Protein AF-A0A661WQ94-F1 (afdb_monomer_lite)

Foldseek 3Di:
DDDQDADQLLVLVVVLVVVLVVLVVVLVVVPVVDPDPDDDSVVVSVVVSQVSQCVSCVSNPHRGNVVSVVSSVCVVVVHDDDDPPDDDDDDDDDDDDDAPDPPPQEGEHEDQADEPVNLVVVLVCCVVPVNHAYEYEYCCQQCANDPPDPAGNVNVCVVSVHHYDHRDDDPVVD

Structure (mmCIF, N/CA/C/O backbone):
data_AF-A0A661WQ94-F1
#
_entry.id   AF-A0A661WQ94-F1
#
loop_
_atom_site.group_PDB
_atom_site.id
_atom_site.type_symbol
_atom_site.label_atom_id
_atom_site.label_alt_id
_atom_site.label_comp_id
_atom_site.label_asym_id
_atom_site.label_entity_id
_atom_site.label_seq_id
_atom_site.pdbx_PDB_ins_code
_atom_site.Cartn_x
_atom_site.Cartn_y
_atom_site.Cartn_z
_atom_site.occupancy
_atom_site.B_iso_or_equiv
_atom_site.auth_seq_id
_atom_site.auth_comp_id
_atom_site.auth_asym_id
_atom_site.auth_atom_id
_atom_site.pdbx_PDB_model_num
ATOM 1 N N . MET A 1 1 ? -6.147 10.428 -31.575 1.00 43.44 1 MET A N 1
ATOM 2 C CA . MET A 1 1 ? -4.862 10.135 -30.885 1.00 43.44 1 MET A CA 1
ATOM 3 C C . MET A 1 1 ? -4.233 8.869 -31.468 1.00 43.44 1 MET A C 1
ATOM 5 O O . MET A 1 1 ? -4.845 7.814 -31.370 1.00 43.44 1 MET A O 1
ATOM 9 N N . LYS A 1 2 ? -3.047 8.931 -32.092 1.00 47.69 2 LYS A N 1
ATOM 10 C CA . LYS A 1 2 ? -2.368 7.730 -32.624 1.00 47.69 2 LYS A CA 1
ATOM 11 C C . LYS A 1 2 ? -1.830 6.884 -31.455 1.00 47.69 2 LYS A C 1
ATOM 13 O O . LYS A 1 2 ? -0.975 7.368 -30.713 1.00 47.69 2 LYS A O 1
ATOM 18 N N . LYS A 1 3 ? -2.311 5.644 -31.268 1.00 58.06 3 LYS A N 1
ATOM 19 C CA . LYS A 1 3 ? -1.708 4.696 -30.306 1.00 58.06 3 LYS A CA 1
ATOM 20 C C . LYS A 1 3 ? -0.239 4.506 -30.692 1.00 58.06 3 LYS A C 1
ATOM 22 O O . LYS A 1 3 ? 0.069 4.117 -31.816 1.00 58.06 3 LYS A O 1
ATOM 27 N N . LYS A 1 4 ? 0.676 4.831 -29.778 1.00 70.56 4 LYS A N 1
ATOM 28 C CA . LYS A 1 4 ? 2.116 4.682 -30.008 1.00 70.56 4 LYS A CA 1
ATOM 29 C C . LYS A 1 4 ? 2.410 3.191 -30.202 1.00 70.56 4 LYS A C 1
ATOM 31 O O . LYS A 1 4 ? 2.114 2.394 -29.318 1.00 70.56 4 LYS A O 1
ATOM 36 N N . ARG A 1 5 ? 2.949 2.814 -31.363 1.00 83.88 5 ARG A N 1
ATOM 37 C CA . ARG A 1 5 ? 3.302 1.422 -31.669 1.00 83.88 5 ARG A CA 1
ATOM 38 C C . ARG A 1 5 ? 4.403 0.957 -30.712 1.00 83.88 5 ARG A C 1
ATOM 40 O O . ARG A 1 5 ? 5.463 1.582 -30.652 1.00 83.88 5 ARG A O 1
ATOM 47 N N . LEU A 1 6 ? 4.137 -0.115 -29.970 1.00 91.06 6 LEU A N 1
ATOM 48 C CA . LEU A 1 6 ? 5.121 -0.743 -29.090 1.00 91.06 6 LEU A CA 1
ATOM 49 C C . LEU A 1 6 ? 6.225 -1.408 -29.920 1.00 91.06 6 LEU A C 1
ATOM 51 O O . LEU A 1 6 ? 5.998 -1.871 -31.042 1.00 91.06 6 LEU A O 1
ATOM 55 N N . LEU A 1 7 ? 7.437 -1.421 -29.374 1.00 92.94 7 LEU A N 1
ATOM 56 C CA . LEU A 1 7 ? 8.574 -2.113 -29.970 1.00 92.94 7 LEU A CA 1
ATOM 57 C C . LEU A 1 7 ? 8.584 -3.581 -29.531 1.00 92.94 7 LEU A C 1
ATOM 59 O O . LEU A 1 7 ? 8.228 -3.886 -28.397 1.00 92.94 7 LEU A O 1
ATOM 63 N N . LYS A 1 8 ? 9.067 -4.470 -30.409 1.00 94.69 8 LYS A N 1
ATOM 64 C CA . LYS A 1 8 ? 9.350 -5.870 -30.052 1.00 94.69 8 LYS A CA 1
ATOM 65 C C . LYS A 1 8 ? 10.343 -5.937 -28.894 1.00 94.69 8 LYS A C 1
ATOM 67 O O . LYS A 1 8 ? 11.310 -5.162 -28.874 1.00 94.69 8 LYS A O 1
ATOM 72 N N . ALA A 1 9 ? 10.152 -6.879 -27.978 1.00 95.81 9 ALA A N 1
ATOM 73 C CA . ALA A 1 9 ? 10.964 -7.002 -26.772 1.00 95.81 9 ALA A CA 1
ATOM 74 C C . ALA A 1 9 ? 12.448 -7.207 -27.114 1.00 95.81 9 ALA A C 1
ATOM 76 O O . ALA A 1 9 ? 13.314 -6.499 -26.600 1.00 95.81 9 ALA A O 1
ATOM 77 N N . THR A 1 10 ? 12.744 -8.065 -28.088 1.00 96.50 10 THR A N 1
ATOM 78 C CA . THR A 1 10 ? 14.091 -8.272 -28.653 1.00 96.50 10 THR A CA 1
ATOM 79 C C . THR A 1 10 ? 14.766 -6.983 -29.124 1.00 96.50 10 THR A C 1
ATOM 81 O O . THR A 1 10 ? 15.957 -6.775 -28.887 1.00 96.50 10 THR A O 1
ATOM 84 N N . THR A 1 11 ? 14.017 -6.088 -29.772 1.00 97.12 11 THR A N 1
ATOM 85 C CA . THR A 1 11 ? 14.540 -4.793 -30.241 1.00 97.12 11 THR A CA 1
ATOM 86 C C . THR A 1 11 ? 14.828 -3.859 -29.071 1.00 97.12 11 THR A C 1
ATOM 88 O O . THR A 1 11 ? 15.829 -3.142 -29.078 1.00 97.12 11 THR A O 1
ATOM 91 N N . VAL A 1 12 ? 13.960 -3.865 -28.059 1.00 97.06 12 VAL A N 1
ATOM 92 C CA . VAL A 1 12 ? 14.123 -3.049 -26.852 1.00 97.06 12 VAL A CA 1
ATOM 93 C C . VAL A 1 12 ? 15.344 -3.490 -26.053 1.00 97.06 12 VAL A C 1
ATOM 95 O O . VAL A 1 12 ? 16.121 -2.620 -25.669 1.00 97.06 12 VAL A O 1
ATOM 98 N N . VAL A 1 13 ? 15.564 -4.798 -25.868 1.00 97.12 13 VAL A N 1
ATOM 99 C CA . VAL A 1 13 ? 16.753 -5.329 -25.173 1.00 97.12 13 VAL A CA 1
ATOM 100 C C . VAL A 1 13 ? 18.036 -4.825 -25.830 1.00 97.12 13 VAL A C 1
ATOM 102 O O . VAL A 1 13 ? 18.836 -4.180 -25.157 1.00 97.12 13 VAL A O 1
ATOM 105 N N . LYS A 1 14 ? 18.183 -5.005 -27.151 1.00 97.06 14 LYS A N 1
ATOM 106 C CA . LYS A 1 14 ? 19.382 -4.566 -27.889 1.00 97.06 14 LYS A CA 1
ATOM 107 C C . LYS A 1 14 ? 19.652 -3.069 -27.725 1.00 97.06 14 LYS A C 1
ATOM 109 O O . LYS A 1 14 ? 20.780 -2.655 -27.464 1.00 97.06 14 LYS A O 1
ATOM 114 N N . LYS A 1 15 ? 18.613 -2.237 -27.868 1.00 97.19 15 LYS A N 1
ATOM 115 C CA . LYS A 1 15 ? 18.753 -0.779 -27.716 1.00 97.19 15 LYS A CA 1
ATOM 116 C C . LYS A 1 15 ? 19.087 -0.384 -26.277 1.00 97.19 15 LYS A C 1
ATOM 118 O O . LYS A 1 15 ? 19.888 0.525 -26.067 1.00 97.19 15 LYS A O 1
ATOM 123 N N . TRP A 1 16 ? 18.481 -1.052 -25.298 1.00 96.88 16 TRP A N 1
ATOM 124 C CA . TRP A 1 16 ? 18.725 -0.791 -23.885 1.00 96.88 16 TRP A CA 1
ATOM 125 C C . TRP A 1 16 ? 20.158 -1.146 -23.483 1.00 96.88 16 TRP A C 1
ATOM 127 O O . TRP A 1 16 ? 20.806 -0.326 -22.839 1.00 96.88 16 TRP A O 1
ATOM 137 N N . GLU A 1 17 ? 20.675 -2.302 -23.900 1.00 95.75 17 GLU A N 1
ATOM 138 C CA . GLU A 1 17 ? 22.051 -2.737 -23.612 1.00 95.75 17 GLU A CA 1
ATOM 139 C C . GLU A 1 17 ? 23.076 -1.742 -24.165 1.00 95.75 17 GLU A C 1
ATOM 141 O O . GLU A 1 17 ? 23.883 -1.202 -23.407 1.00 95.75 17 GLU A O 1
ATOM 146 N N . ALA A 1 18 ? 22.946 -1.366 -25.442 1.00 96.38 18 ALA A N 1
ATOM 147 C CA . ALA A 1 18 ? 23.806 -0.354 -26.054 1.00 96.38 18 ALA A CA 1
ATOM 148 C C . ALA A 1 18 ? 23.737 1.003 -25.323 1.00 96.38 18 ALA A C 1
ATOM 150 O O . ALA A 1 18 ? 24.752 1.681 -25.130 1.00 96.38 18 ALA A O 1
ATOM 151 N N . ALA A 1 19 ? 22.542 1.414 -24.890 1.00 95.56 19 ALA A N 1
ATOM 152 C CA . ALA A 1 19 ? 22.354 2.664 -24.163 1.00 95.56 19 ALA A CA 1
ATOM 153 C C . ALA A 1 19 ? 22.940 2.615 -22.742 1.00 95.56 19 ALA A C 1
ATOM 155 O O . ALA A 1 19 ? 23.516 3.608 -22.292 1.00 95.56 19 ALA A O 1
ATOM 156 N N . VAL A 1 20 ? 22.829 1.480 -22.044 1.00 94.56 20 VAL A N 1
ATOM 157 C CA . VAL A 1 20 ? 23.444 1.261 -20.727 1.00 94.56 20 VAL A CA 1
ATOM 158 C C . VAL A 1 20 ? 24.963 1.320 -20.834 1.00 94.56 20 VAL A C 1
ATOM 160 O O . VAL A 1 20 ? 25.590 2.010 -20.030 1.00 94.56 20 VAL A O 1
ATOM 163 N N . ASP A 1 21 ? 25.557 0.672 -21.833 1.00 94.19 21 ASP A N 1
ATOM 164 C CA . ASP A 1 21 ? 27.010 0.680 -22.025 1.00 94.19 21 ASP A CA 1
ATOM 165 C C . ASP A 1 21 ? 27.534 2.080 -22.333 1.00 94.19 21 ASP A C 1
ATOM 167 O O . ASP A 1 21 ? 28.509 2.535 -21.725 1.00 94.19 21 ASP A O 1
ATOM 171 N N . LYS A 1 22 ? 26.845 2.816 -23.213 1.00 94.81 22 LYS A N 1
A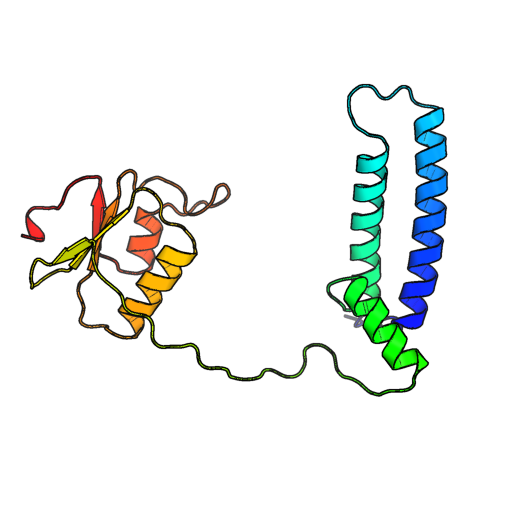TOM 172 C CA . LYS A 1 22 ? 27.164 4.221 -23.499 1.00 94.81 22 LYS A CA 1
ATOM 173 C C . LYS A 1 22 ? 27.067 5.084 -22.240 1.00 94.81 22 LYS A C 1
ATOM 175 O O . LYS A 1 22 ? 27.983 5.856 -21.956 1.00 94.81 22 LYS A O 1
ATOM 180 N N . LEU A 1 23 ? 25.990 4.936 -21.468 1.00 92.31 23 LEU A N 1
ATOM 181 C CA . LEU A 1 23 ? 25.763 5.700 -20.242 1.00 92.31 23 LEU A CA 1
ATOM 182 C C . LEU A 1 23 ? 26.833 5.408 -19.183 1.00 92.31 23 LEU A C 1
ATOM 184 O O . LEU A 1 23 ? 27.361 6.338 -18.576 1.00 92.31 23 LEU A O 1
ATOM 188 N N . LYS A 1 24 ? 27.185 4.134 -18.978 1.00 90.50 24 LYS A N 1
ATOM 189 C CA . LYS A 1 24 ? 28.253 3.731 -18.054 1.00 90.50 24 LYS A CA 1
ATOM 190 C C . LYS A 1 24 ? 29.584 4.365 -18.447 1.00 90.50 24 LYS A C 1
ATOM 192 O O . LYS A 1 24 ? 30.218 4.977 -17.594 1.00 90.50 24 LYS A O 1
ATOM 197 N N . LYS A 1 25 ? 29.978 4.292 -19.725 1.00 91.00 25 LYS A N 1
ATOM 198 C CA . LYS A 1 25 ? 31.215 4.921 -20.228 1.00 91.00 25 LYS A CA 1
ATOM 199 C C . LYS A 1 25 ? 31.232 6.431 -19.957 1.00 91.00 25 LYS A C 1
ATOM 201 O O . LYS A 1 25 ? 32.194 6.936 -19.385 1.00 91.00 25 LYS A O 1
ATOM 206 N N . GLN A 1 26 ? 30.146 7.134 -20.288 1.00 89.75 26 GLN A N 1
ATOM 207 C CA . GLN A 1 26 ? 30.021 8.582 -20.072 1.00 89.75 26 GLN A CA 1
ATOM 208 C C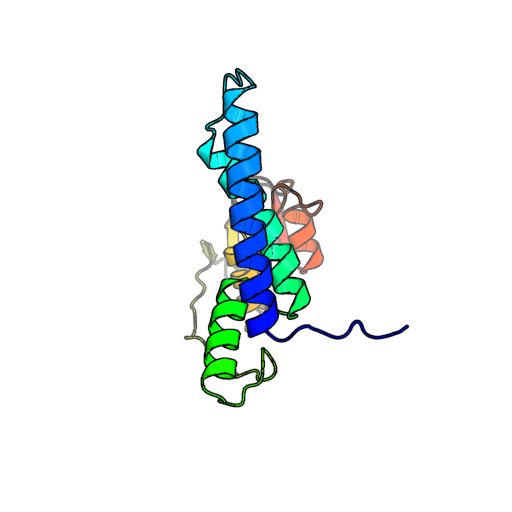 . GLN A 1 26 ? 30.103 8.976 -18.591 1.00 89.75 26 GLN A C 1
ATOM 210 O O . GLN A 1 26 ? 30.783 9.940 -18.241 1.00 89.75 26 GLN A O 1
ATOM 215 N N . LEU A 1 27 ? 29.414 8.243 -17.712 1.00 87.06 27 LEU A N 1
ATOM 216 C CA . LEU A 1 27 ? 29.404 8.541 -16.280 1.00 87.06 27 LEU A CA 1
ATOM 217 C C . LEU A 1 27 ? 30.745 8.229 -15.618 1.00 87.06 27 LEU A C 1
ATOM 219 O O . LEU A 1 27 ? 31.200 9.020 -14.797 1.00 87.06 27 LEU A O 1
ATOM 223 N N . THR A 1 28 ? 31.398 7.130 -15.997 1.00 84.62 28 THR A N 1
ATOM 224 C CA . THR A 1 28 ? 32.745 6.802 -15.517 1.00 84.62 28 THR A CA 1
ATOM 225 C C . THR A 1 28 ? 33.733 7.905 -15.879 1.00 84.62 28 THR A C 1
ATOM 227 O O . THR A 1 28 ? 34.466 8.367 -15.007 1.00 84.62 28 THR A O 1
ATOM 230 N N . GLU A 1 29 ? 33.710 8.381 -17.125 1.00 86.19 29 GLU A N 1
ATOM 231 C CA . GLU A 1 29 ? 34.598 9.453 -17.580 1.00 86.19 29 GLU A CA 1
ATOM 232 C C . GLU A 1 29 ? 34.315 10.778 -16.862 1.00 86.19 29 GLU A C 1
ATOM 234 O O . GLU A 1 29 ? 35.227 11.440 -16.367 1.00 86.19 29 GLU A O 1
ATOM 239 N N . LYS A 1 30 ? 33.036 11.130 -16.687 1.00 83.62 30 LYS A N 1
ATOM 240 C CA . LYS A 1 30 ? 32.637 12.307 -15.905 1.00 83.62 30 LYS A CA 1
ATOM 241 C C . LYS A 1 30 ? 33.140 12.226 -14.461 1.00 83.62 30 LYS A C 1
ATOM 243 O O . LYS A 1 30 ? 33.704 13.190 -13.959 1.00 83.62 30 LYS A O 1
ATOM 248 N N . CYS A 1 31 ? 32.995 11.071 -13.813 1.00 76.88 31 CYS A N 1
ATOM 249 C CA . CYS A 1 31 ? 33.449 10.846 -12.442 1.00 76.88 31 CYS A CA 1
ATOM 250 C C . CYS A 1 31 ? 34.977 10.840 -12.271 1.00 76.88 31 CYS A C 1
ATOM 252 O O . CYS A 1 31 ? 35.435 10.936 -11.132 1.00 76.88 31 CYS A O 1
ATOM 254 N N . LYS A 1 32 ? 35.766 10.674 -13.343 1.00 79.50 32 LYS A N 1
ATOM 255 C CA . LYS A 1 32 ? 37.223 10.892 -13.306 1.00 79.50 32 LYS A CA 1
ATOM 256 C C . LYS A 1 32 ? 37.557 12.384 -13.297 1.00 79.50 32 LYS A C 1
ATOM 258 O O . LYS A 1 32 ? 38.433 12.795 -12.552 1.00 79.50 32 LYS A O 1
ATOM 263 N N . LYS A 1 33 ? 36.826 13.181 -14.083 1.00 76.88 33 LYS A N 1
ATOM 264 C CA . LYS A 1 33 ? 37.050 14.629 -14.246 1.00 76.88 33 LYS A CA 1
ATOM 265 C C . LYS A 1 33 ? 36.544 15.472 -13.074 1.00 76.88 33 LYS A C 1
ATOM 267 O O . LYS A 1 33 ? 37.015 16.580 -12.869 1.00 76.88 33 LYS A O 1
ATOM 272 N N . THR A 1 34 ? 35.575 14.970 -12.313 1.00 67.69 34 THR A N 1
ATOM 273 C CA . THR A 1 34 ? 34.981 15.688 -11.177 1.00 67.69 34 THR A CA 1
ATOM 274 C C . THR A 1 34 ? 35.420 15.079 -9.846 1.00 67.69 34 THR A C 1
ATOM 276 O O . THR A 1 34 ? 35.134 13.903 -9.596 1.00 67.69 34 THR A O 1
ATOM 279 N N . HIS A 1 35 ? 36.021 15.873 -8.956 1.00 63.69 35 HIS A N 1
ATOM 280 C CA . HIS A 1 35 ? 36.306 15.468 -7.575 1.00 63.69 35 HIS A CA 1
ATOM 281 C C . HIS A 1 35 ? 35.028 15.564 -6.720 1.00 63.69 35 HIS A C 1
ATOM 283 O O . HIS A 1 35 ? 34.813 16.510 -5.971 1.00 63.69 35 HIS A O 1
ATOM 289 N N . ILE A 1 36 ? 34.100 14.620 -6.913 1.00 62.38 36 ILE A N 1
ATOM 290 C CA . ILE A 1 36 ? 32.837 14.588 -6.162 1.00 62.38 36 ILE A CA 1
ATOM 291 C C . ILE A 1 36 ? 33.094 13.941 -4.799 1.00 62.38 36 ILE A C 1
ATOM 293 O O . ILE A 1 36 ? 33.254 12.723 -4.711 1.00 62.38 36 ILE A O 1
ATOM 297 N N . VAL A 1 37 ? 33.085 14.754 -3.746 1.00 57.19 37 VAL A N 1
ATOM 298 C CA . VAL A 1 37 ? 33.149 14.305 -2.350 1.00 57.19 37 VAL A CA 1
ATOM 299 C C . VAL A 1 37 ? 31.729 13.954 -1.870 1.00 57.19 37 VAL A C 1
ATOM 301 O O . VAL A 1 37 ? 30.774 14.672 -2.159 1.00 57.19 37 VAL A O 1
ATOM 304 N N . GLY A 1 38 ? 31.555 12.824 -1.171 1.00 61.09 38 GLY A N 1
ATOM 305 C CA . GLY A 1 38 ? 30.330 12.533 -0.402 1.00 61.09 38 GLY A CA 1
ATOM 306 C C . GLY A 1 38 ? 29.243 11.642 -1.033 1.00 61.09 38 GLY A C 1
ATOM 307 O O . GLY A 1 38 ? 28.243 11.368 -0.371 1.00 61.09 38 GLY A O 1
ATOM 308 N N . ARG A 1 39 ? 29.387 11.120 -2.266 1.00 62.31 39 ARG A N 1
ATOM 309 C CA . ARG A 1 39 ? 28.461 10.082 -2.788 1.00 62.31 39 ARG A CA 1
ATOM 310 C C . ARG A 1 39 ? 29.189 9.005 -3.607 1.00 62.31 39 ARG A C 1
ATOM 312 O O . ARG A 1 39 ? 29.897 9.363 -4.548 1.00 62.31 39 ARG A O 1
ATOM 319 N N . PRO A 1 40 ? 28.979 7.697 -3.339 1.00 75.81 40 PRO A N 1
ATOM 320 C CA . PRO A 1 40 ? 29.658 6.634 -4.080 1.00 75.81 40 PRO A CA 1
ATOM 321 C C . PRO A 1 40 ? 29.353 6.684 -5.585 1.00 75.81 40 PRO A C 1
ATOM 323 O O . PRO A 1 40 ? 28.186 6.712 -5.994 1.00 75.81 40 PRO A O 1
ATOM 326 N N . LYS A 1 41 ? 30.398 6.648 -6.424 1.00 74.62 41 LYS A N 1
ATOM 327 C CA . LYS A 1 41 ? 30.293 6.652 -7.901 1.00 74.62 41 LYS A CA 1
ATOM 328 C C . LYS A 1 41 ? 29.364 5.537 -8.414 1.00 74.62 41 LYS A C 1
ATOM 330 O O . LYS A 1 41 ? 28.520 5.774 -9.280 1.00 74.62 41 LYS A O 1
ATOM 335 N N . SER A 1 42 ? 29.448 4.350 -7.808 1.00 77.44 42 SER A N 1
ATOM 336 C CA . SER A 1 42 ? 28.610 3.178 -8.108 1.00 77.44 42 SER A CA 1
ATOM 337 C C . SER A 1 42 ? 27.109 3.456 -7.960 1.00 77.44 42 SER A C 1
ATOM 339 O O . SER A 1 42 ? 26.304 3.070 -8.810 1.00 77.44 42 SER A O 1
ATOM 341 N N . MET A 1 43 ? 26.721 4.199 -6.923 1.00 81.00 43 MET A N 1
ATOM 342 C CA . MET A 1 43 ? 25.329 4.536 -6.635 1.00 81.00 43 MET A CA 1
ATOM 343 C C . MET A 1 43 ? 24.740 5.499 -7.675 1.00 81.00 43 MET A C 1
ATOM 345 O O . MET A 1 43 ? 23.571 5.365 -8.046 1.00 81.00 43 MET A O 1
ATOM 349 N N . MET A 1 44 ? 25.524 6.461 -8.176 1.00 80.25 44 MET A N 1
ATOM 350 C CA . MET A 1 44 ? 25.064 7.374 -9.232 1.00 80.25 44 MET A CA 1
ATOM 351 C C . MET A 1 44 ? 24.827 6.638 -10.553 1.00 80.25 44 MET A C 1
ATOM 353 O O . MET A 1 44 ? 23.771 6.810 -11.169 1.00 80.25 44 MET A O 1
ATOM 357 N N . ILE A 1 45 ? 25.775 5.784 -10.949 1.00 83.00 45 ILE A N 1
ATOM 358 C CA . ILE A 1 45 ? 25.677 4.967 -12.165 1.00 83.00 45 ILE A CA 1
ATOM 359 C C . ILE A 1 45 ? 24.464 4.038 -12.079 1.00 83.00 45 ILE A C 1
ATOM 361 O O . ILE A 1 45 ? 23.656 3.994 -13.009 1.00 83.00 45 ILE A O 1
ATOM 365 N N . SER A 1 46 ? 24.280 3.367 -10.940 1.00 85.75 46 SER A N 1
ATOM 366 C CA . SER A 1 46 ? 23.136 2.483 -10.696 1.00 85.75 46 SER A CA 1
ATOM 367 C C . SER A 1 46 ? 21.794 3.215 -10.834 1.00 85.75 46 SER A C 1
ATOM 369 O O . SER A 1 46 ? 20.917 2.779 -11.586 1.00 85.75 46 SER A O 1
ATOM 371 N N . LYS A 1 47 ? 21.641 4.392 -10.207 1.00 87.00 47 LYS A N 1
ATOM 372 C CA . LYS A 1 47 ? 20.410 5.198 -10.319 1.00 87.00 47 LYS A CA 1
ATOM 373 C C . LYS A 1 47 ? 20.120 5.636 -11.755 1.00 87.00 47 LYS A C 1
ATOM 375 O O . LYS A 1 47 ? 18.964 5.596 -12.180 1.00 87.00 47 LYS A O 1
ATOM 380 N N . ALA A 1 48 ? 21.140 6.055 -12.501 1.00 88.75 48 ALA A N 1
ATOM 381 C CA . ALA A 1 48 ? 20.981 6.466 -13.892 1.00 88.75 48 ALA A CA 1
ATOM 382 C C . ALA A 1 48 ? 20.564 5.283 -14.786 1.00 88.75 48 ALA A C 1
ATOM 384 O O . ALA A 1 48 ? 19.606 5.401 -15.553 1.00 88.75 48 ALA A O 1
ATOM 385 N N . CYS A 1 49 ? 21.199 4.119 -14.615 1.00 90.19 49 CYS A N 1
ATOM 386 C CA . CYS A 1 49 ? 20.835 2.891 -15.327 1.00 90.19 49 CYS A CA 1
ATOM 387 C C . CYS A 1 49 ? 19.406 2.430 -14.989 1.00 90.19 49 CYS A C 1
ATOM 389 O O . CYS A 1 49 ? 18.666 2.024 -15.882 1.00 90.19 49 CYS A O 1
ATOM 391 N N . SER A 1 50 ? 18.982 2.549 -13.725 1.00 91.12 50 SER A N 1
ATOM 392 C CA . SER A 1 50 ? 17.619 2.209 -13.291 1.00 91.12 50 SER A CA 1
ATOM 393 C C . SER A 1 50 ? 16.555 3.097 -13.951 1.00 91.12 50 SER A C 1
ATOM 395 O O . SER A 1 50 ? 15.532 2.599 -14.422 1.00 91.12 50 SER A O 1
ATOM 397 N N . ARG A 1 51 ? 16.804 4.410 -14.060 1.00 92.75 51 ARG A N 1
ATOM 398 C CA . ARG A 1 51 ? 15.911 5.331 -14.789 1.00 92.75 51 ARG A CA 1
ATOM 399 C C . ARG A 1 51 ? 15.803 4.952 -16.264 1.00 92.75 51 ARG A C 1
ATOM 401 O O . ARG A 1 51 ? 14.699 4.898 -16.796 1.00 92.75 51 ARG A O 1
ATOM 408 N N . LEU A 1 52 ? 16.936 4.646 -16.894 1.00 94.88 52 LEU A N 1
ATOM 409 C CA . LEU A 1 52 ? 16.987 4.219 -18.289 1.00 94.88 52 LEU A CA 1
ATOM 410 C C . LEU A 1 52 ? 16.190 2.925 -18.511 1.00 94.88 52 LEU A C 1
ATOM 412 O O . LEU A 1 52 ? 15.385 2.856 -19.435 1.00 94.88 52 LEU A O 1
ATOM 416 N N . ALA A 1 53 ? 16.354 1.934 -17.630 1.00 95.12 53 ALA A N 1
ATOM 417 C CA . ALA A 1 53 ? 15.621 0.671 -17.690 1.00 95.12 53 ALA A CA 1
ATOM 418 C C . ALA A 1 53 ? 14.098 0.878 -17.697 1.00 95.12 53 ALA A C 1
ATOM 420 O O . ALA A 1 53 ? 13.410 0.296 -18.531 1.00 95.12 53 ALA A O 1
ATOM 421 N N . LYS A 1 54 ? 13.568 1.761 -16.839 1.00 94.81 54 LYS A N 1
ATOM 422 C CA . LYS A 1 54 ? 12.128 2.083 -16.824 1.00 94.81 54 LYS A CA 1
ATOM 423 C C . LYS A 1 54 ? 11.646 2.677 -18.150 1.00 94.81 54 LYS A C 1
ATOM 425 O O . LYS A 1 54 ? 10.576 2.313 -18.631 1.00 94.81 54 LYS A O 1
ATOM 430 N N . THR A 1 55 ? 12.433 3.567 -18.756 1.00 95.62 55 THR A N 1
ATOM 431 C CA . THR A 1 55 ? 12.101 4.162 -20.059 1.00 95.62 55 THR A CA 1
ATOM 432 C C . THR A 1 55 ? 12.003 3.100 -21.149 1.00 95.62 55 THR A C 1
ATOM 434 O O . THR A 1 55 ? 11.027 3.095 -21.893 1.00 95.62 55 THR A O 1
ATOM 437 N N . TYR A 1 56 ? 12.973 2.186 -21.223 1.00 97.00 56 TYR A N 1
ATOM 438 C CA . TYR A 1 56 ? 12.989 1.127 -22.235 1.00 97.00 56 TYR A CA 1
ATOM 439 C C . TYR A 1 56 ? 11.891 0.084 -22.016 1.00 97.00 56 TYR A C 1
ATOM 441 O O . TYR A 1 56 ? 11.223 -0.282 -22.981 1.00 97.00 56 TYR A O 1
ATOM 449 N N . ALA A 1 57 ? 11.620 -0.313 -20.770 1.00 96.94 57 ALA A N 1
ATOM 450 C CA . ALA A 1 57 ? 10.512 -1.215 -20.450 1.00 96.94 57 ALA A CA 1
ATOM 451 C C . ALA A 1 57 ? 9.170 -0.689 -20.989 1.00 96.94 57 ALA A C 1
ATOM 453 O O . ALA A 1 57 ? 8.443 -1.397 -21.689 1.00 96.94 57 ALA A O 1
ATOM 454 N N . LYS A 1 58 ? 8.911 0.614 -20.806 1.00 95.81 58 LYS A N 1
ATOM 455 C CA . LYS A 1 58 ? 7.716 1.287 -21.333 1.00 95.81 58 LYS A CA 1
ATOM 456 C C . LYS A 1 58 ? 7.628 1.269 -22.865 1.00 95.81 58 LYS A C 1
ATOM 458 O O . LYS A 1 58 ? 6.523 1.288 -23.399 1.00 95.81 58 LYS A O 1
ATOM 463 N N . MET A 1 59 ? 8.750 1.219 -23.589 1.00 95.88 59 MET A N 1
ATOM 464 C CA . MET A 1 59 ? 8.744 1.122 -25.060 1.00 95.88 59 MET A CA 1
ATOM 465 C C . MET A 1 59 ? 8.231 -0.236 -25.560 1.00 95.88 59 MET A C 1
ATOM 467 O O . MET A 1 59 ? 7.704 -0.299 -26.671 1.00 95.88 59 MET A O 1
ATOM 471 N N . ALA A 1 60 ? 8.371 -1.290 -24.751 1.00 95.75 60 ALA A N 1
ATOM 472 C CA . ALA A 1 60 ? 7.785 -2.612 -24.984 1.00 95.75 60 ALA A CA 1
ATOM 473 C C . ALA A 1 60 ? 6.392 -2.775 -24.342 1.00 95.75 60 ALA A C 1
ATOM 475 O O . ALA A 1 60 ? 5.753 -3.801 -24.533 1.00 95.75 60 ALA A O 1
ATOM 476 N N . GLY A 1 61 ? 5.915 -1.781 -23.581 1.00 95.50 61 GLY A N 1
ATOM 477 C CA . GLY A 1 61 ? 4.643 -1.858 -22.855 1.00 95.50 61 GLY A CA 1
ATOM 478 C C . GLY A 1 61 ? 4.687 -2.715 -21.584 1.00 95.50 61 GLY A C 1
ATOM 479 O O . GLY A 1 61 ? 3.634 -3.094 -21.089 1.00 95.50 61 GLY A O 1
ATOM 480 N N . MET A 1 62 ? 5.878 -3.005 -21.053 1.00 96.44 62 MET A N 1
ATOM 481 C CA . MET A 1 62 ? 6.087 -3.860 -19.875 1.00 96.44 62 MET A CA 1
ATOM 482 C C . MET A 1 62 ? 6.534 -3.030 -18.663 1.00 96.44 62 MET A C 1
ATOM 484 O O . MET A 1 62 ? 7.024 -1.902 -18.812 1.00 96.44 62 MET A O 1
ATOM 488 N N . LYS A 1 63 ? 6.361 -3.560 -17.450 1.00 96.00 63 LYS A N 1
ATOM 489 C CA . LYS A 1 63 ? 6.627 -2.847 -16.187 1.00 96.00 63 LYS A CA 1
ATOM 490 C C . LYS A 1 63 ? 8.115 -2.803 -15.847 1.00 96.00 63 LYS A C 1
ATOM 492 O O . LYS A 1 63 ? 8.562 -1.863 -15.181 1.00 96.00 63 LYS A O 1
ATOM 497 N N . SER A 1 64 ? 8.905 -3.764 -16.326 1.00 96.56 64 SER A N 1
ATOM 498 C CA . SER A 1 64 ? 10.341 -3.836 -16.036 1.00 96.56 64 SER A CA 1
ATOM 499 C C . SER A 1 64 ? 11.183 -4.403 -17.184 1.00 96.56 64 SER A C 1
ATOM 501 O O . SER A 1 64 ? 10.697 -5.115 -18.055 1.00 96.56 64 SER A O 1
ATOM 503 N N . MET A 1 65 ? 12.496 -4.127 -17.177 1.00 97.31 65 MET A N 1
ATOM 504 C CA . MET A 1 65 ? 13.418 -4.757 -18.137 1.00 97.31 65 MET A CA 1
ATOM 505 C C . MET A 1 65 ? 13.594 -6.262 -17.901 1.00 97.31 65 MET A C 1
ATOM 507 O O . MET A 1 65 ? 14.001 -6.961 -18.824 1.00 97.31 65 MET A O 1
ATOM 511 N N . GLY A 1 66 ? 13.298 -6.765 -16.696 1.00 97.25 66 GLY A N 1
ATOM 512 C CA . GLY A 1 66 ? 13.275 -8.204 -16.427 1.00 97.25 66 GLY A CA 1
ATOM 513 C C . GLY A 1 66 ? 12.193 -8.898 -17.255 1.00 97.25 66 GLY A C 1
ATOM 514 O O . GLY A 1 66 ? 12.484 -9.857 -17.966 1.00 97.25 66 GLY A O 1
ATOM 515 N N . GLU A 1 67 ? 10.983 -8.337 -17.261 1.00 97.69 67 GLU A N 1
ATOM 516 C CA . GLU A 1 67 ? 9.880 -8.807 -18.110 1.00 97.69 67 GLU A CA 1
ATOM 517 C C . GLU A 1 67 ? 10.216 -8.687 -19.600 1.00 97.69 67 GLU A C 1
ATOM 519 O O . GLU A 1 67 ? 10.022 -9.644 -20.341 1.00 97.69 67 GLU A O 1
ATOM 524 N N . VAL A 1 68 ? 10.807 -7.564 -20.038 1.00 98.06 68 VAL A N 1
ATOM 525 C CA . VAL A 1 68 ? 11.234 -7.396 -21.441 1.00 98.06 68 VAL A CA 1
ATOM 526 C C . VAL A 1 68 ? 12.249 -8.457 -21.856 1.00 98.06 68 VAL A C 1
ATOM 528 O O . VAL A 1 68 ? 12.173 -8.974 -22.966 1.00 98.06 68 VAL A O 1
ATOM 531 N N . LYS A 1 69 ? 13.206 -8.806 -20.993 1.00 98.19 69 LYS A N 1
ATOM 532 C CA . LYS A 1 69 ? 14.173 -9.872 -21.289 1.00 98.19 69 LYS A CA 1
ATOM 533 C C . LYS A 1 69 ? 13.504 -11.239 -21.407 1.00 98.19 69 LYS A C 1
ATOM 535 O O . LYS A 1 69 ? 13.850 -11.978 -22.325 1.00 98.19 69 LYS A O 1
ATOM 540 N N . CYS A 1 70 ? 12.552 -11.545 -20.525 1.00 98.12 70 CYS A N 1
ATOM 541 C CA . CYS A 1 70 ? 11.757 -12.773 -20.586 1.00 98.12 70 CYS A CA 1
ATOM 542 C C . CYS A 1 70 ? 10.944 -12.840 -21.890 1.00 98.12 70 CYS A C 1
ATOM 544 O O . CYS A 1 70 ? 11.064 -13.791 -22.655 1.00 98.12 70 CYS A O 1
ATOM 546 N N . ALA A 1 71 ? 10.218 -11.771 -22.221 1.00 97.81 71 ALA A N 1
ATOM 547 C CA . ALA A 1 71 ? 9.473 -11.671 -23.471 1.00 97.81 71 ALA A CA 1
ATOM 548 C C . ALA A 1 71 ? 10.381 -11.773 -24.706 1.00 97.81 71 ALA A C 1
ATOM 550 O O . ALA A 1 71 ? 10.035 -12.431 -25.681 1.00 97.81 71 ALA A O 1
ATOM 551 N N . ALA A 1 72 ? 11.572 -11.168 -24.665 1.00 98.06 72 ALA A N 1
ATOM 552 C CA . ALA A 1 72 ? 12.553 -11.291 -25.736 1.00 98.06 72 ALA A CA 1
ATOM 553 C C . ALA A 1 72 ? 13.050 -12.735 -25.908 1.00 98.06 72 ALA A C 1
ATOM 555 O O . ALA A 1 72 ? 13.390 -13.118 -27.025 1.00 98.06 72 ALA A O 1
ATOM 556 N N . ASP A 1 73 ? 13.110 -13.528 -24.835 1.00 98.31 73 ASP A N 1
ATOM 557 C CA . ASP A 1 73 ? 13.425 -14.956 -24.916 1.00 98.31 73 ASP A CA 1
ATOM 558 C C . ASP A 1 73 ? 12.329 -15.751 -25.621 1.00 98.31 73 ASP A C 1
ATOM 560 O O . ASP A 1 73 ? 12.616 -16.465 -26.584 1.00 98.31 73 ASP A O 1
ATOM 564 N N . LEU A 1 74 ? 11.073 -15.541 -25.222 1.00 98.19 74 LEU A N 1
ATOM 565 C CA . LEU A 1 74 ? 9.910 -16.148 -25.873 1.00 98.19 74 LEU A CA 1
ATOM 566 C C . LEU A 1 74 ? 9.840 -15.766 -27.360 1.00 98.19 74 LEU A C 1
ATOM 568 O O . LEU A 1 74 ? 9.693 -16.642 -28.211 1.00 98.19 74 LEU A O 1
ATOM 572 N N . GLU A 1 75 ? 10.054 -14.486 -27.692 1.00 97.12 75 GLU A N 1
ATOM 573 C CA . GLU A 1 75 ? 10.137 -14.001 -29.078 1.00 97.12 75 GLU A CA 1
ATOM 574 C C . GLU A 1 75 ? 11.251 -14.703 -29.874 1.00 97.12 75 GLU A C 1
ATOM 576 O O . GLU A 1 75 ? 11.013 -15.129 -31.005 1.00 97.12 75 GLU A O 1
ATOM 581 N N . ARG A 1 76 ? 12.466 -14.839 -29.314 1.00 97.31 76 ARG A N 1
ATOM 582 C CA . ARG A 1 76 ? 13.592 -15.531 -29.981 1.00 97.31 76 ARG A CA 1
ATOM 583 C C . ARG A 1 76 ? 13.280 -16.997 -30.250 1.00 97.31 76 ARG A C 1
ATOM 585 O O . ARG A 1 76 ? 13.632 -17.510 -31.308 1.00 97.31 76 ARG A O 1
ATOM 592 N N . ARG A 1 77 ? 12.608 -17.650 -29.303 1.00 97.75 77 ARG A N 1
ATOM 593 C CA . ARG A 1 77 ? 12.179 -19.051 -29.391 1.00 97.75 77 ARG A CA 1
ATOM 594 C C . ARG A 1 77 ? 10.905 -19.233 -30.217 1.00 97.75 77 ARG A C 1
ATOM 596 O O . ARG A 1 77 ? 10.458 -20.362 -30.377 1.00 97.75 77 ARG A O 1
ATOM 603 N N . LYS A 1 78 ? 10.341 -18.142 -30.755 1.00 97.50 78 LYS A N 1
ATOM 604 C CA . LYS A 1 78 ? 9.096 -18.118 -31.537 1.00 97.50 78 LYS A CA 1
ATOM 605 C C . LYS A 1 78 ? 7.899 -18.703 -30.774 1.00 97.50 78 LYS A C 1
ATOM 607 O O . LYS A 1 78 ? 6.991 -19.259 -31.383 1.00 97.50 78 LYS A O 1
ATOM 612 N N . ILE A 1 79 ? 7.893 -18.565 -29.448 1.00 97.56 79 ILE A N 1
ATOM 613 C CA . ILE A 1 79 ? 6.795 -19.010 -28.589 1.00 97.56 79 ILE A CA 1
ATOM 614 C C . ILE A 1 79 ? 5.778 -17.863 -28.491 1.00 97.56 79 ILE A C 1
ATOM 616 O O . ILE A 1 79 ? 6.150 -16.772 -28.048 1.00 97.56 79 ILE A O 1
ATOM 620 N N . PRO A 1 80 ? 4.515 -18.060 -28.908 1.00 96.06 80 PRO A N 1
ATOM 621 C CA . PRO A 1 80 ? 3.476 -17.050 -28.745 1.00 96.06 80 PRO A CA 1
ATOM 622 C C . PRO A 1 80 ? 3.127 -16.871 -27.262 1.00 96.06 80 PRO A C 1
ATOM 624 O O . PRO A 1 80 ? 3.098 -17.833 -26.499 1.00 96.06 80 PRO A O 1
ATOM 627 N N . PHE A 1 81 ? 2.845 -15.637 -26.851 1.00 95.69 81 PHE A N 1
ATOM 628 C CA . PHE A 1 81 ? 2.446 -15.311 -25.484 1.00 95.69 81 PHE A CA 1
ATOM 629 C C . PHE A 1 81 ? 1.547 -14.075 -25.468 1.00 95.69 81 PHE A C 1
ATOM 631 O O . PHE A 1 81 ? 1.559 -13.260 -26.395 1.00 95.69 81 PHE A O 1
ATOM 638 N N . THR A 1 82 ? 0.813 -13.907 -24.376 1.00 95.31 82 THR A N 1
ATOM 639 C CA . THR A 1 82 ? 0.155 -12.653 -24.011 1.00 95.31 82 THR A CA 1
ATOM 640 C C . THR A 1 82 ? 0.773 -12.123 -22.717 1.00 95.31 82 THR A C 1
ATOM 642 O O . THR A 1 82 ? 1.407 -12.861 -21.964 1.00 95.31 82 THR A O 1
ATOM 645 N N . TYR A 1 83 ? 0.648 -10.823 -22.465 1.00 95.25 83 TYR A N 1
ATOM 646 C CA . TYR A 1 83 ? 1.229 -10.172 -21.292 1.00 95.25 83 TYR A CA 1
ATOM 647 C C . TYR A 1 83 ? 0.106 -9.538 -20.468 1.00 95.25 83 TYR A C 1
ATOM 649 O O . TYR A 1 83 ? -0.608 -8.679 -20.977 1.00 95.25 83 TYR A O 1
ATOM 657 N N . GLU A 1 84 ? -0.052 -9.986 -19.219 1.00 92.75 84 GLU A N 1
ATOM 658 C CA . GLU A 1 84 ? -1.035 -9.471 -18.247 1.00 92.75 84 GLU A CA 1
ATOM 659 C C . GLU A 1 84 ? -2.498 -9.461 -18.735 1.00 92.75 84 GLU A C 1
ATOM 661 O O . GLU A 1 84 ? -3.279 -8.592 -18.357 1.00 92.75 84 GLU A O 1
ATOM 666 N N . THR A 1 85 ? -2.890 -10.426 -19.574 1.00 94.88 85 THR A N 1
ATOM 667 C CA . THR A 1 85 ? -4.272 -10.533 -20.082 1.00 94.88 85 THR A CA 1
ATOM 668 C C . THR A 1 85 ? -5.165 -11.431 -19.237 1.00 94.88 85 THR A C 1
ATOM 670 O O . THR A 1 85 ? -6.377 -11.251 -19.225 1.00 94.88 85 THR A O 1
ATOM 673 N N . THR A 1 86 ? -4.583 -12.426 -18.569 1.00 94.44 86 THR A N 1
ATOM 674 C CA . THR A 1 86 ? -5.334 -13.460 -17.853 1.00 94.44 86 THR A CA 1
ATOM 675 C C . THR A 1 86 ? -5.312 -13.170 -16.363 1.00 94.44 86 THR A C 1
ATOM 677 O O . THR A 1 86 ? -4.246 -12.972 -15.783 1.00 94.44 86 THR A O 1
ATOM 680 N N . THR A 1 87 ? -6.491 -13.159 -15.747 1.00 94.00 87 THR A N 1
ATOM 681 C CA . THR A 1 87 ? -6.655 -13.091 -14.292 1.00 94.00 87 THR A CA 1
ATOM 682 C C . THR A 1 87 ? -7.158 -14.440 -13.808 1.00 94.00 87 THR A C 1
ATOM 684 O O . THR A 1 87 ? -8.037 -15.027 -14.433 1.00 94.00 87 THR A O 1
ATOM 687 N N . VAL A 1 88 ? -6.573 -14.935 -12.723 1.00 94.62 88 VAL A N 1
ATOM 688 C CA . VAL A 1 88 ? -6.946 -16.207 -12.104 1.00 94.62 88 VAL A CA 1
ATOM 689 C C . VAL A 1 88 ? -7.471 -15.901 -10.712 1.00 94.62 88 VAL A C 1
ATOM 691 O O . VAL A 1 88 ? -6.811 -15.203 -9.939 1.00 94.62 88 VAL A O 1
ATOM 694 N N . GLU A 1 89 ? -8.666 -16.395 -10.412 1.00 94.56 89 GLU A N 1
ATOM 695 C CA . GLU A 1 89 ? -9.232 -16.322 -9.072 1.00 94.56 89 GLU A CA 1
ATOM 696 C C . GLU A 1 89 ? -8.474 -17.271 -8.137 1.00 94.56 89 GLU A C 1
ATOM 698 O O . GLU A 1 89 ? -8.134 -18.393 -8.509 1.00 94.56 89 GLU A O 1
ATOM 703 N N . TYR A 1 90 ? -8.186 -16.817 -6.919 1.00 92.38 90 TYR A N 1
ATOM 704 C CA . TYR A 1 90 ? -7.566 -17.643 -5.891 1.00 92.38 90 TYR A CA 1
ATOM 705 C C . TYR A 1 90 ? -8.203 -17.348 -4.535 1.00 92.38 90 TYR A C 1
ATOM 707 O O . TYR A 1 90 ? -8.550 -16.206 -4.232 1.00 92.38 90 TYR A O 1
ATOM 715 N N . GLN A 1 91 ? -8.322 -18.381 -3.704 1.00 90.56 91 GLN A N 1
ATOM 716 C CA . GLN A 1 91 ? -8.816 -18.260 -2.337 1.00 90.56 91 GLN A CA 1
ATOM 717 C C . GLN A 1 91 ? -7.652 -18.308 -1.347 1.00 90.56 91 GLN A C 1
ATOM 719 O O . GLN A 1 91 ? -6.672 -19.031 -1.534 1.00 90.56 91 GLN A O 1
ATOM 724 N N . HIS A 1 92 ? -7.751 -17.515 -0.283 1.00 86.00 92 HIS A N 1
ATOM 725 C CA . HIS A 1 92 ? -6.805 -17.541 0.827 1.00 86.00 92 HIS A CA 1
ATOM 726 C C . HIS A 1 92 ? -7.388 -18.345 1.993 1.00 86.00 92 HIS A C 1
ATOM 728 O O . HIS A 1 92 ? -8.605 -18.462 2.115 1.00 86.00 92 HIS A O 1
ATOM 734 N N . LYS A 1 93 ? -6.531 -18.885 2.868 1.00 90.12 93 LYS A N 1
ATOM 735 C CA . LYS A 1 93 ? -6.999 -19.571 4.080 1.00 90.12 93 LYS A CA 1
ATOM 736 C C . LYS A 1 93 ? -7.809 -18.610 4.950 1.00 90.12 93 LYS A C 1
ATOM 738 O O . LYS A 1 93 ? -7.437 -17.437 5.064 1.00 90.12 93 LYS A O 1
ATOM 743 N N . VAL A 1 94 ? -8.852 -19.137 5.594 1.00 90.62 94 VAL A N 1
ATOM 744 C CA . VAL A 1 94 ? -9.618 -18.415 6.616 1.00 90.62 94 VAL A CA 1
ATOM 745 C C . VAL A 1 94 ? -8.647 -17.871 7.662 1.00 90.62 94 VAL A C 1
ATOM 747 O O . VAL A 1 94 ? -7.765 -18.586 8.135 1.00 90.62 94 VAL A O 1
ATOM 750 N N . GLN A 1 95 ? -8.781 -16.583 7.960 1.00 93.12 95 GLN A N 1
ATOM 751 C CA . GLN A 1 95 ? -8.011 -15.899 8.991 1.00 93.12 95 GLN A CA 1
ATOM 752 C C . GLN A 1 95 ? -8.917 -15.669 10.195 1.00 93.12 95 GLN A C 1
ATOM 754 O O . GLN A 1 95 ? -10.099 -15.370 10.028 1.00 93.12 95 GLN A O 1
ATOM 759 N N . HIS A 1 96 ? -8.354 -15.771 11.394 1.00 94.00 96 HIS A N 1
ATOM 760 C CA . HIS A 1 96 ? -9.073 -15.481 12.628 1.00 94.00 96 HIS A CA 1
ATOM 761 C C . HIS A 1 96 ? -8.714 -14.085 13.131 1.00 94.00 96 HIS A C 1
ATOM 763 O O . HIS A 1 96 ? -7.561 -13.655 13.057 1.00 94.00 96 HIS A O 1
ATOM 769 N N . TYR A 1 97 ? -9.724 -13.373 13.621 1.00 94.62 97 TYR A N 1
ATOM 770 C CA . TYR A 1 97 ? -9.577 -12.073 14.251 1.00 94.62 97 TYR A CA 1
ATOM 771 C C . TYR A 1 97 ? -9.858 -12.215 15.742 1.00 94.62 97 TYR A C 1
ATOM 773 O O . TYR A 1 97 ? -10.904 -12.730 16.125 1.00 94.62 97 TYR A O 1
ATOM 781 N N . THR A 1 98 ? -8.917 -11.751 16.557 1.00 96.31 98 THR A N 1
ATOM 782 C CA . THR A 1 98 ? -9.067 -11.655 18.006 1.00 96.31 98 THR A CA 1
ATOM 783 C C . THR A 1 98 ? -8.992 -10.174 18.359 1.00 96.31 98 THR A C 1
ATOM 785 O O . THR A 1 98 ? -7.952 -9.567 18.082 1.00 96.31 98 THR A O 1
ATOM 788 N N . PRO A 1 99 ? -10.079 -9.579 18.873 1.00 96.62 99 PRO A N 1
ATOM 789 C CA . PRO A 1 99 ? -10.052 -8.208 19.362 1.00 96.62 99 PRO A CA 1
ATOM 790 C C . PRO A 1 99 ? -9.200 -8.120 20.630 1.00 96.62 99 PRO A C 1
ATOM 792 O O . PRO A 1 99 ? -9.008 -9.119 21.324 1.00 96.62 99 PRO A O 1
ATOM 795 N N . ASP A 1 100 ? -8.693 -6.926 20.931 1.00 97.44 100 ASP A N 1
ATOM 796 C CA . ASP A 1 100 ? -7.881 -6.714 22.132 1.00 97.44 100 ASP A CA 1
ATOM 797 C C . ASP A 1 100 ? -8.747 -6.821 23.407 1.00 97.44 100 ASP A C 1
ATOM 799 O O . ASP A 1 100 ? -8.288 -7.355 24.416 1.00 97.44 100 ASP A O 1
ATOM 803 N N . PHE A 1 101 ? -10.012 -6.377 23.346 1.00 97.62 101 PHE A N 1
ATOM 804 C CA . PHE A 1 101 ? -10.996 -6.525 24.426 1.00 97.62 101 PHE A CA 1
ATOM 805 C C . PHE A 1 101 ? -12.391 -6.876 23.894 1.00 97.62 101 PHE A C 1
ATOM 807 O O . PHE A 1 101 ? -12.792 -6.434 22.815 1.00 97.62 101 PHE A O 1
ATOM 814 N N . ASP A 1 102 ? -13.138 -7.642 24.687 1.00 96.31 102 ASP A N 1
ATOM 815 C CA . ASP A 1 102 ? -14.505 -8.083 24.402 1.00 96.31 102 ASP A CA 1
ATOM 816 C C . ASP A 1 102 ? -15.439 -7.614 25.525 1.00 96.31 102 ASP A C 1
ATOM 818 O O . ASP A 1 102 ? -15.328 -8.075 26.663 1.00 96.31 102 ASP A O 1
ATOM 822 N N . LEU A 1 103 ? -16.326 -6.667 25.207 1.00 94.38 103 LEU A N 1
ATOM 823 C CA . LEU A 1 103 ? -17.330 -6.124 26.126 1.00 94.38 103 LEU A CA 1
ATOM 824 C C . LEU A 1 103 ? -18.736 -6.676 25.812 1.00 94.38 103 LEU A C 1
ATOM 826 O O . LEU A 1 103 ? -19.732 -6.090 26.222 1.00 94.38 103 LEU A O 1
ATOM 830 N N . LYS A 1 104 ? -18.837 -7.805 25.094 1.00 85.38 104 LYS A N 1
ATOM 831 C CA . LYS A 1 104 ? -20.065 -8.442 24.569 1.00 85.38 104 LYS A CA 1
ATOM 832 C C . LYS A 1 104 ? -20.797 -7.636 23.496 1.00 85.38 104 LYS A C 1
ATOM 834 O O . LYS A 1 104 ? -21.050 -8.168 22.419 1.00 85.38 104 LYS A O 1
ATOM 839 N N . ASP A 1 105 ? -21.126 -6.376 23.767 1.00 91.69 105 ASP A N 1
ATOM 840 C CA . ASP A 1 105 ? -21.856 -5.510 22.832 1.00 91.69 105 ASP A CA 1
ATOM 841 C C . ASP A 1 105 ? -20.932 -4.816 21.828 1.00 91.69 105 ASP A C 1
ATOM 843 O O . ASP A 1 105 ? -21.349 -4.478 20.716 1.00 91.69 105 ASP A O 1
ATOM 847 N N . ILE A 1 106 ? -19.670 -4.613 22.207 1.00 96.12 106 ILE A N 1
ATOM 848 C CA . ILE A 1 106 ? -18.644 -4.005 21.367 1.00 96.12 106 ILE A CA 1
ATOM 849 C C . ILE A 1 106 ? -17.296 -4.694 21.569 1.00 96.12 106 ILE A C 1
ATOM 851 O O . ILE A 1 106 ? -16.877 -5.016 22.682 1.00 96.12 106 ILE A O 1
ATOM 855 N N . TYR A 1 107 ? -16.593 -4.888 20.461 1.00 97.75 107 TYR A N 1
ATOM 856 C CA . TYR A 1 107 ? -15.219 -5.360 20.446 1.00 97.75 107 TYR A CA 1
ATOM 857 C C . TYR A 1 107 ? -14.277 -4.177 20.306 1.00 97.75 107 TYR A C 1
ATOM 859 O O . TYR A 1 107 ? -14.448 -3.343 19.411 1.00 97.75 107 TYR A O 1
ATOM 867 N N . ILE A 1 108 ? -13.268 -4.106 21.165 1.00 98.00 108 ILE A N 1
ATOM 868 C CA . ILE A 1 108 ? -12.330 -2.988 21.180 1.00 98.00 108 ILE A CA 1
ATOM 869 C C . ILE A 1 108 ? -10.978 -3.439 20.637 1.00 98.00 108 ILE A C 1
ATOM 871 O O . ILE A 1 108 ? -10.407 -4.433 21.081 1.00 98.00 108 ILE A O 1
ATOM 875 N N . GLU A 1 109 ? -10.445 -2.666 19.693 1.00 98.06 109 GLU A N 1
ATOM 876 C CA . GLU A 1 109 ? -9.074 -2.794 19.199 1.00 98.06 109 GLU A CA 1
ATOM 877 C C . GLU A 1 109 ? -8.272 -1.554 19.609 1.00 98.06 109 GLU A C 1
ATOM 879 O O . GLU A 1 109 ? -8.564 -0.435 19.178 1.00 98.06 109 GLU A O 1
ATOM 884 N N . TYR A 1 110 ? -7.208 -1.737 20.382 1.00 98.12 110 T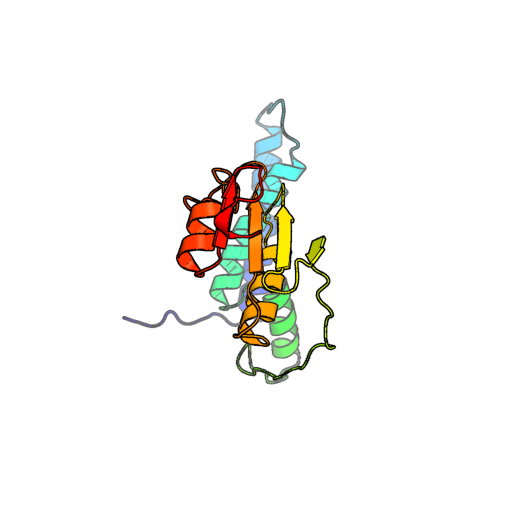YR A N 1
ATOM 885 C CA . TYR A 1 110 ? -6.259 -0.672 20.677 1.00 98.12 110 TYR A CA 1
ATOM 886 C C . TYR A 1 110 ? -5.165 -0.620 19.606 1.00 98.12 110 TYR A C 1
ATOM 888 O O . TYR A 1 110 ? -4.543 -1.633 19.259 1.00 98.12 110 TYR A O 1
ATOM 896 N N . LYS A 1 111 ? -4.872 0.572 19.070 1.00 97.12 111 LYS A N 1
ATOM 897 C CA . LYS A 1 111 ? -3.804 0.747 18.072 1.00 97.12 111 LYS A CA 1
ATOM 898 C C . LYS A 1 111 ? -2.999 2.033 18.247 1.00 97.12 111 LYS A C 1
ATOM 900 O O . LYS A 1 111 ? -3.476 3.139 18.006 1.00 97.12 111 LYS A O 1
ATOM 905 N N . GLY A 1 112 ? -1.697 1.868 18.493 1.00 97.00 112 GLY A N 1
ATOM 906 C CA . GLY A 1 112 ? -0.710 2.946 18.334 1.00 97.00 112 GLY A CA 1
ATOM 907 C C . GLY A 1 112 ? -0.347 3.220 16.867 1.00 97.00 112 GLY A C 1
ATOM 908 O O . GLY A 1 112 ? -0.154 4.365 16.446 1.00 97.00 112 GLY A O 1
ATOM 909 N N . LYS A 1 113 ? -0.311 2.169 16.035 1.00 96.25 113 LYS A N 1
ATOM 910 C CA . LYS A 1 113 ? -0.011 2.259 14.600 1.00 96.25 113 LYS A CA 1
ATOM 911 C C . LYS A 1 113 ? -1.091 1.571 13.775 1.00 96.25 113 LYS A C 1
ATOM 913 O O . LYS A 1 113 ? -1.356 0.390 13.953 1.00 96.25 113 LYS A O 1
ATOM 918 N N . LEU A 1 114 ? -1.652 2.312 12.824 1.00 96.88 114 LEU A N 1
ATOM 919 C CA . LEU A 1 114 ? -2.647 1.822 11.879 1.00 96.88 114 LEU A CA 1
ATOM 920 C C . LEU A 1 114 ? -1.992 1.615 10.507 1.00 96.88 114 LEU A C 1
ATOM 922 O O . LEU A 1 114 ? -2.052 2.469 9.617 1.00 96.88 114 LEU A O 1
ATOM 926 N N . ASP A 1 115 ? -1.294 0.492 10.352 1.00 96.06 115 ASP A N 1
ATOM 927 C CA . ASP A 1 115 ? -0.604 0.159 9.107 1.00 96.06 115 ASP A CA 1
ATOM 928 C C . ASP A 1 115 ? -1.548 -0.386 8.017 1.00 96.06 115 ASP A C 1
ATOM 930 O O . ASP A 1 115 ? -2.775 -0.350 8.125 1.00 96.06 115 ASP A O 1
ATOM 934 N N . TYR A 1 116 ? -0.987 -0.774 6.870 1.00 96.50 116 TYR A N 1
ATOM 935 C CA . TYR A 1 116 ? -1.779 -1.278 5.746 1.00 96.50 116 TYR A CA 1
ATOM 936 C C . TYR A 1 116 ? -2.454 -2.618 6.065 1.00 96.50 116 TYR A C 1
ATOM 938 O O . TYR A 1 116 ? -3.646 -2.759 5.797 1.00 96.50 116 TYR A O 1
ATOM 946 N N . GLU A 1 117 ? -1.729 -3.552 6.682 1.00 95.44 117 GLU A N 1
ATOM 947 C CA . GLU A 1 117 ? -2.261 -4.878 7.007 1.00 95.44 117 GLU A CA 1
ATOM 948 C C . GLU A 1 117 ? -3.362 -4.800 8.069 1.00 95.44 117 GLU A C 1
ATOM 950 O O . GLU A 1 117 ? -4.410 -5.419 7.902 1.00 95.44 117 GLU A O 1
ATOM 955 N N . THR A 1 118 ? -3.208 -3.955 9.093 1.00 96.12 118 THR A N 1
ATOM 956 C CA . THR A 1 118 ? -4.249 -3.731 10.111 1.00 96.12 118 THR A CA 1
ATOM 957 C C . THR A 1 118 ? -5.532 -3.192 9.485 1.00 96.12 118 THR A C 1
ATOM 959 O O . THR A 1 118 ? -6.618 -3.703 9.750 1.00 96.12 118 THR A O 1
ATOM 962 N N . ARG A 1 119 ? -5.428 -2.194 8.597 1.00 97.31 119 ARG A N 1
ATOM 963 C CA . ARG A 1 119 ? -6.597 -1.639 7.893 1.00 97.31 119 ARG A CA 1
ATOM 964 C C . ARG A 1 119 ? -7.271 -2.677 7.006 1.00 97.31 119 ARG A C 1
ATOM 966 O O . ARG A 1 119 ? -8.495 -2.744 6.976 1.00 97.31 119 ARG A O 1
ATOM 973 N N . LYS A 1 120 ? -6.481 -3.482 6.290 1.00 96.31 120 LYS A N 1
ATOM 974 C CA . LYS A 1 120 ? -6.986 -4.571 5.447 1.00 96.31 120 LYS A CA 1
ATOM 975 C C . LYS A 1 120 ? -7.711 -5.628 6.285 1.00 96.31 120 LYS A C 1
ATOM 977 O O . LYS A 1 120 ? -8.809 -6.021 5.908 1.00 96.31 120 LYS A O 1
ATOM 982 N N . LYS A 1 121 ? -7.139 -6.021 7.428 1.00 95.88 121 LYS A N 1
ATOM 983 C CA . LYS A 1 121 ? -7.740 -6.943 8.404 1.00 95.88 121 LYS A CA 1
ATOM 984 C C . LYS A 1 121 ? -9.090 -6.419 8.896 1.00 95.88 121 LYS A C 1
ATOM 986 O O . LYS A 1 121 ? -10.088 -7.103 8.722 1.00 95.88 121 LYS A O 1
ATOM 991 N N . LEU A 1 122 ? -9.141 -5.195 9.429 1.00 96.94 122 LEU A N 1
ATOM 992 C CA . LEU A 1 122 ? -10.377 -4.601 9.963 1.00 96.94 122 LEU A CA 1
ATOM 993 C C . LEU A 1 122 ? -11.480 -4.490 8.900 1.00 96.94 122 LEU A C 1
ATOM 995 O O . LEU A 1 122 ? -12.635 -4.810 9.170 1.00 96.94 122 LEU A O 1
ATOM 999 N N . LEU A 1 123 ? -11.131 -4.083 7.675 1.00 97.25 123 LEU A N 1
ATOM 1000 C CA . LEU A 1 123 ? -12.088 -4.032 6.565 1.00 97.25 123 LEU A CA 1
ATOM 1001 C C . LEU A 1 123 ? -12.611 -5.420 6.186 1.00 97.25 123 LEU A C 1
ATOM 1003 O O . LEU A 1 123 ? -13.802 -5.552 5.926 1.00 97.25 123 LEU A O 1
ATOM 1007 N N . ALA A 1 124 ? -11.743 -6.434 6.157 1.00 96.00 124 ALA A N 1
ATOM 1008 C CA . ALA A 1 124 ? -12.148 -7.805 5.866 1.00 96.00 124 ALA A CA 1
ATOM 1009 C C . ALA A 1 124 ? -13.087 -8.351 6.949 1.00 96.00 124 ALA A C 1
ATOM 1011 O O . ALA A 1 124 ? -14.145 -8.866 6.611 1.00 96.00 124 ALA A O 1
ATOM 1012 N N . VAL A 1 125 ? -12.748 -8.159 8.230 1.00 96.19 125 VAL A N 1
ATOM 1013 C CA . VAL A 1 125 ? -13.578 -8.594 9.366 1.00 96.19 125 VAL A CA 1
ATOM 1014 C C . VAL A 1 125 ? -14.962 -7.961 9.306 1.00 96.19 125 VAL A C 1
ATOM 1016 O O . VAL A 1 125 ? -15.950 -8.677 9.415 1.00 96.19 125 VAL A O 1
ATOM 1019 N N . ARG A 1 126 ? -15.045 -6.646 9.074 1.00 95.44 126 ARG A N 1
ATOM 1020 C CA . ARG A 1 126 ? -16.327 -5.945 8.918 1.00 95.44 126 ARG A CA 1
ATOM 1021 C C . ARG A 1 126 ? -17.116 -6.449 7.710 1.00 95.44 126 ARG A C 1
ATOM 1023 O O . ARG A 1 126 ? -18.328 -6.587 7.790 1.00 95.44 126 ARG A O 1
ATOM 1030 N N . ALA A 1 127 ? -16.446 -6.691 6.583 1.00 95.06 127 ALA A N 1
ATOM 1031 C CA . ALA A 1 127 ? -17.112 -7.164 5.373 1.00 95.06 127 ALA A CA 1
ATOM 1032 C C . ALA A 1 127 ? -17.719 -8.563 5.556 1.00 95.06 127 ALA A C 1
ATOM 1034 O O . ALA A 1 127 ? -18.787 -8.829 5.017 1.00 95.06 127 ALA A O 1
ATOM 1035 N N . THR A 1 128 ? -17.056 -9.442 6.314 1.00 95.06 128 THR A N 1
ATOM 1036 C CA . THR A 1 128 ? -17.554 -10.796 6.594 1.00 95.06 128 THR A CA 1
ATOM 1037 C C . THR A 1 128 ? -18.470 -10.871 7.818 1.00 95.06 128 THR A C 1
ATOM 1039 O O . THR A 1 128 ? -19.196 -11.847 7.945 1.00 95.06 128 THR A O 1
ATOM 1042 N N . ASN A 1 129 ? -18.446 -9.872 8.708 1.00 95.56 129 ASN A N 1
ATOM 1043 C CA . ASN A 1 129 ? -19.240 -9.809 9.942 1.00 95.56 129 ASN A CA 1
ATOM 1044 C C . ASN A 1 129 ? -19.864 -8.404 10.093 1.00 95.56 129 ASN A C 1
ATOM 1046 O O . ASN A 1 129 ? -19.404 -7.614 10.920 1.00 95.56 129 ASN A O 1
ATOM 1050 N N . PRO A 1 130 ? -20.869 -8.048 9.275 1.00 94.56 130 PRO A N 1
ATOM 1051 C CA . PRO A 1 130 ? -21.424 -6.692 9.246 1.00 94.56 130 PRO A CA 1
ATOM 1052 C C . PRO A 1 130 ? -22.087 -6.266 10.564 1.00 94.56 130 PRO A C 1
ATOM 1054 O O . PRO A 1 130 ? -22.091 -5.075 10.871 1.00 94.56 130 PRO A O 1
ATOM 1057 N N . ASP A 1 131 ? -22.588 -7.224 11.348 1.00 95.00 131 ASP A N 1
ATOM 1058 C CA . ASP A 1 131 ? -23.253 -6.976 12.635 1.00 95.00 131 ASP A CA 1
ATOM 1059 C C . ASP A 1 131 ? -22.264 -6.817 13.804 1.00 95.00 131 ASP A C 1
ATOM 1061 O O . ASP A 1 131 ? -22.634 -6.367 14.889 1.00 95.00 131 ASP A O 1
ATOM 1065 N N . MET A 1 132 ? -20.989 -7.164 13.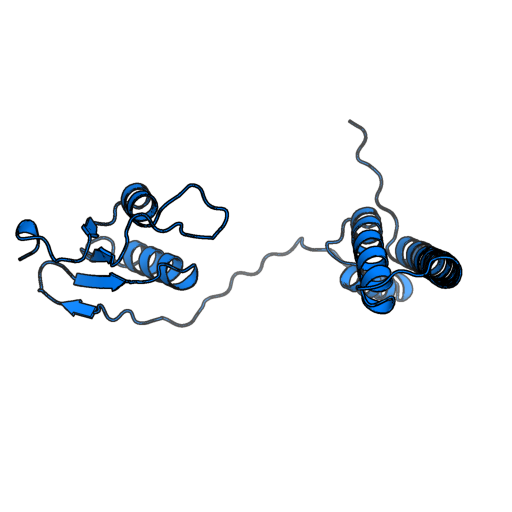595 1.00 94.88 132 MET A N 1
ATOM 1066 C CA . MET A 1 132 ? -19.949 -7.051 14.614 1.00 94.88 132 MET A CA 1
ATOM 1067 C C . MET A 1 132 ? -19.581 -5.578 14.831 1.00 94.88 132 MET A C 1
ATOM 1069 O O . MET A 1 132 ? -19.008 -4.923 13.954 1.00 94.88 132 MET A O 1
ATOM 1073 N N . LYS A 1 133 ? -19.860 -5.054 16.027 1.00 96.12 133 LYS A N 1
ATOM 1074 C CA . LYS A 1 133 ? -19.481 -3.688 16.410 1.00 96.12 133 LYS A CA 1
ATOM 1075 C C . LYS A 1 133 ? -18.022 -3.657 16.852 1.00 96.12 133 LYS A C 1
ATOM 1077 O O . LYS A 1 133 ? -17.658 -4.285 17.841 1.00 96.12 133 LYS A O 1
ATOM 1082 N N . ILE A 1 134 ? -17.194 -2.913 16.120 1.00 97.44 134 ILE A N 1
ATOM 1083 C CA . ILE A 1 134 ? -15.771 -2.738 16.431 1.00 97.44 134 ILE A CA 1
ATOM 1084 C C . ILE A 1 134 ? -15.491 -1.260 16.713 1.00 97.44 134 ILE A C 1
ATOM 1086 O O . ILE A 1 134 ? -15.687 -0.413 15.834 1.00 97.44 134 ILE A O 1
ATOM 1090 N N . GLY A 1 135 ? -15.006 -0.974 17.921 1.00 97.62 135 GLY A N 1
ATOM 1091 C CA . GLY A 1 135 ? -14.483 0.323 18.345 1.00 97.62 135 GLY A CA 1
ATOM 1092 C C . GLY A 1 135 ? -12.957 0.331 18.340 1.00 97.62 135 GLY A C 1
ATOM 1093 O O . GLY A 1 135 ? -12.319 -0.601 18.827 1.00 97.62 135 GLY A O 1
ATOM 1094 N N . ILE A 1 136 ? -12.344 1.371 17.775 1.00 98.38 136 ILE A N 1
ATOM 1095 C CA . ILE A 1 136 ? -10.882 1.489 17.702 1.00 98.38 136 ILE A CA 1
ATOM 1096 C C . ILE A 1 136 ? -10.397 2.580 18.655 1.00 98.38 136 ILE A C 1
ATOM 1098 O O . ILE A 1 136 ? -10.686 3.757 18.454 1.00 98.38 136 ILE A O 1
ATOM 1102 N N . VAL A 1 137 ? -9.585 2.222 19.644 1.00 98.50 137 VAL A N 1
ATOM 1103 C CA . VAL A 1 137 ? -8.931 3.204 20.520 1.00 98.50 137 VAL A CA 1
ATOM 1104 C C . VAL A 1 137 ? -7.555 3.521 19.947 1.00 98.50 137 VAL A C 1
ATOM 1106 O O . VAL A 1 137 ? -6.664 2.666 19.909 1.00 98.50 137 VAL A O 1
ATOM 1109 N N . PHE A 1 138 ? -7.359 4.750 19.474 1.00 98.56 138 PHE A N 1
ATOM 1110 C CA . PHE A 1 138 ? -6.073 5.181 18.929 1.00 98.56 138 PHE A CA 1
ATOM 1111 C C . PHE A 1 138 ? -5.211 5.849 19.994 1.00 98.56 138 PHE A C 1
ATOM 1113 O O . PHE A 1 138 ? -5.673 6.738 20.694 1.00 98.56 138 PHE A O 1
ATOM 1120 N N . GLU A 1 139 ? -3.913 5.537 20.032 1.00 98.00 139 GLU A N 1
ATOM 1121 C CA . GLU A 1 139 ? -2.964 6.305 20.861 1.00 98.00 139 GLU A CA 1
ATOM 1122 C C . GLU A 1 139 ? -2.832 7.761 20.369 1.00 98.00 139 GLU A C 1
ATOM 1124 O O . GLU A 1 139 ? -2.649 8.699 21.146 1.00 98.00 139 GLU A O 1
ATOM 1129 N N . LYS A 1 140 ? -2.853 7.934 19.039 1.00 97.38 140 LYS A N 1
ATOM 1130 C CA . LYS A 1 140 ? -2.700 9.216 18.334 1.00 97.38 140 LYS A CA 1
ATOM 1131 C C . LYS A 1 140 ? -3.549 9.210 17.054 1.00 97.38 140 LYS A C 1
ATOM 1133 O O . LYS A 1 140 ? -3.019 8.915 15.977 1.00 97.38 140 LYS A O 1
ATOM 1138 N N . PRO A 1 141 ? -4.843 9.557 17.114 1.00 97.44 141 PRO A N 1
ATOM 1139 C CA . PRO A 1 141 ? -5.750 9.502 15.959 1.00 97.44 141 PRO A CA 1
ATOM 1140 C C . PRO A 1 141 ? -5.368 10.470 14.827 1.00 97.44 141 PRO A C 1
ATOM 1142 O O . PRO A 1 141 ? -5.704 10.246 13.662 1.00 97.44 141 PRO A O 1
ATOM 1145 N N . ASN A 1 142 ? -4.609 11.523 15.146 1.00 97.88 142 ASN A N 1
ATOM 1146 C CA . ASN A 1 142 ? -4.101 12.508 14.188 1.00 97.88 142 ASN A CA 1
ATOM 1147 C C . ASN A 1 142 ? -2.888 12.022 13.375 1.00 97.88 142 ASN A C 1
ATOM 1149 O O . ASN A 1 142 ? -2.460 12.702 12.437 1.00 97.88 142 ASN A O 1
ATOM 1153 N N . ASN A 1 143 ? -2.339 10.842 13.683 1.00 97.94 143 ASN A N 1
ATOM 1154 C CA . ASN A 1 143 ? -1.281 10.249 12.873 1.00 97.94 143 ASN A CA 1
ATOM 1155 C C . ASN A 1 143 ? -1.781 9.935 11.462 1.00 97.94 143 ASN A C 1
ATOM 1157 O O . ASN A 1 143 ? -2.920 9.530 11.249 1.00 97.94 143 ASN A O 1
ATOM 1161 N N . LYS A 1 144 ? -0.903 10.112 10.475 1.00 97.88 144 LYS A N 1
ATOM 1162 C CA . LYS A 1 144 ? -1.200 9.825 9.069 1.00 97.88 144 LYS A CA 1
ATOM 1163 C C . LYS A 1 144 ? -1.047 8.334 8.784 1.00 97.88 144 LYS A C 1
ATOM 1165 O O . LYS A 1 144 ? -0.045 7.741 9.172 1.00 97.88 144 LYS A O 1
ATOM 1170 N N . ILE A 1 145 ? -1.965 7.760 7.998 1.00 97.06 145 ILE A N 1
ATOM 1171 C CA . ILE A 1 145 ? -1.916 6.341 7.568 1.00 97.06 145 ILE A CA 1
ATOM 1172 C C . ILE A 1 145 ? -0.609 5.964 6.851 1.00 97.06 145 ILE A C 1
ATOM 1174 O O . ILE A 1 145 ? -0.188 4.812 6.867 1.00 97.06 145 ILE A O 1
ATOM 1178 N N . THR A 1 146 ? 0.037 6.938 6.205 1.00 95.75 146 THR A N 1
ATOM 1179 C CA . THR A 1 146 ? 1.389 6.842 5.645 1.00 95.75 146 THR A CA 1
ATOM 1180 C C . THR A 1 146 ? 2.049 8.221 5.704 1.00 95.75 146 THR A C 1
ATOM 1182 O O . THR A 1 146 ? 1.359 9.241 5.741 1.00 95.75 146 THR A O 1
ATOM 1185 N N . LYS A 1 147 ? 3.387 8.283 5.647 1.00 92.50 147 LYS A N 1
ATOM 1186 C CA . LYS A 1 147 ? 4.158 9.542 5.750 1.00 92.50 147 LYS A CA 1
ATOM 1187 C C . LYS A 1 147 ? 3.698 10.643 4.775 1.00 92.50 147 LYS A C 1
ATOM 1189 O O . LYS A 1 147 ? 3.751 11.819 5.118 1.00 92.50 147 LYS A O 1
ATOM 1194 N N . GLY A 1 148 ? 3.246 10.270 3.575 1.00 93.56 148 GLY A N 1
ATOM 1195 C CA . GLY A 1 148 ? 2.785 11.204 2.539 1.00 93.56 148 GLY A CA 1
ATOM 1196 C C . GLY A 1 148 ? 1.273 11.450 2.505 1.00 93.56 148 GLY A C 1
ATOM 1197 O O . GLY A 1 148 ? 0.818 12.250 1.692 1.00 93.56 148 GLY A O 1
ATOM 1198 N N . SER A 1 149 ? 0.483 10.770 3.340 1.00 95.50 149 SER A N 1
ATOM 1199 C CA . SER A 1 149 ? -0.977 10.872 3.288 1.00 95.50 149 SER A CA 1
ATOM 1200 C C . SER A 1 149 ? -1.492 12.179 3.899 1.00 95.50 149 SER A C 1
ATOM 1202 O O . SER A 1 149 ? -0.904 12.732 4.830 1.00 95.50 149 SER A O 1
ATOM 1204 N N . LYS A 1 150 ? -2.631 12.662 3.398 1.00 96.50 150 LYS A N 1
ATOM 1205 C CA . LYS A 1 150 ? -3.438 13.700 4.065 1.00 96.50 150 LYS A CA 1
ATOM 1206 C C . LYS A 1 150 ? -4.473 13.100 5.027 1.00 96.50 150 LYS A C 1
ATOM 1208 O O . LYS A 1 150 ? -5.020 13.817 5.858 1.00 96.50 150 LYS A O 1
ATOM 1213 N N . THR A 1 151 ? -4.733 11.799 4.917 1.00 97.81 151 THR A N 1
ATOM 1214 C CA . THR A 1 151 ? -5.688 11.058 5.745 1.00 97.81 151 THR A CA 1
ATOM 1215 C C . THR A 1 151 ? -5.027 10.632 7.050 1.00 97.81 151 THR A C 1
ATOM 1217 O O . THR A 1 151 ? -3.967 9.994 7.036 1.00 97.81 151 THR A O 1
ATOM 1220 N N . THR A 1 152 ? -5.658 10.983 8.166 1.00 98.44 152 THR A N 1
ATOM 1221 C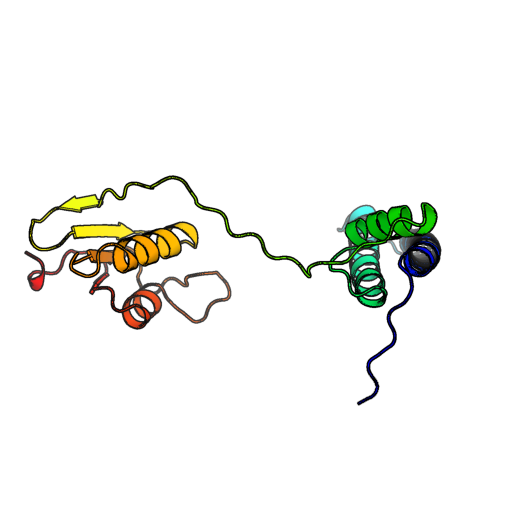 CA . THR A 1 152 ? -5.266 10.548 9.510 1.00 98.44 152 THR A CA 1
ATOM 1222 C C . THR A 1 152 ? -5.968 9.243 9.887 1.00 98.44 152 THR A C 1
ATOM 1224 O O . THR A 1 152 ? -6.814 8.765 9.130 1.00 98.44 152 THR A O 1
ATOM 1227 N N . TYR A 1 153 ? -5.613 8.635 11.016 1.00 98.44 153 TYR A N 1
ATOM 1228 C CA . TYR A 1 153 ? -6.252 7.406 11.489 1.00 98.44 153 TYR A CA 1
ATOM 1229 C C . TYR A 1 153 ? -7.736 7.632 11.790 1.00 98.44 153 TYR A C 1
ATOM 1231 O O . TYR A 1 153 ? -8.558 6.896 11.254 1.00 98.44 153 TYR A O 1
ATOM 1239 N N . GLY A 1 154 ? -8.072 8.700 12.524 1.00 98.25 154 GLY A N 1
ATOM 1240 C CA . GLY A 1 154 ? -9.466 9.075 12.798 1.00 98.25 154 GLY A CA 1
ATOM 1241 C C . GLY A 1 154 ? -10.261 9.304 11.510 1.00 98.25 154 GLY A C 1
ATOM 1242 O O . GLY A 1 154 ? -11.236 8.612 11.254 1.00 98.25 154 GLY A O 1
ATOM 1243 N N . LYS A 1 155 ? -9.738 10.129 10.586 1.00 98.38 155 LYS A N 1
ATOM 1244 C CA . LYS A 1 155 ? -10.380 10.355 9.274 1.00 98.38 155 LYS A CA 1
ATOM 1245 C C . LYS A 1 155 ? -10.558 9.075 8.462 1.00 98.38 155 LYS A C 1
ATOM 1247 O O . LYS A 1 155 ? -11.490 8.966 7.669 1.00 98.38 155 LYS A O 1
ATOM 1252 N N . TRP A 1 156 ? -9.622 8.133 8.580 1.00 98.44 156 TRP A N 1
ATOM 1253 C CA . TRP A 1 156 ? -9.760 6.838 7.931 1.00 98.44 156 TRP A CA 1
ATOM 1254 C C . TRP A 1 156 ? -10.897 6.035 8.567 1.00 98.44 156 TRP A C 1
ATOM 1256 O O . TRP A 1 156 ? -11.731 5.527 7.819 1.00 98.44 156 TRP A O 1
ATOM 1266 N N . ALA A 1 157 ? -10.957 5.964 9.898 1.00 98.19 157 ALA A N 1
ATOM 1267 C CA . ALA A 1 157 ? -12.020 5.284 10.631 1.00 98.19 157 ALA A CA 1
ATOM 1268 C C . ALA A 1 157 ? -13.395 5.876 10.287 1.00 98.19 157 ALA A C 1
ATOM 1270 O O . ALA A 1 157 ? -14.256 5.125 9.831 1.00 98.19 157 ALA A O 1
ATOM 1271 N N . ASP A 1 158 ? -13.539 7.206 10.323 1.00 98.25 158 ASP A N 1
ATOM 1272 C CA . ASP A 1 158 ? -14.752 7.925 9.902 1.00 98.25 158 ASP A CA 1
ATOM 1273 C C . ASP A 1 158 ? -15.162 7.537 8.476 1.00 98.25 158 ASP A C 1
ATOM 1275 O O . ASP A 1 158 ? -16.284 7.104 8.223 1.00 98.25 158 ASP A O 1
ATOM 1279 N N . SER A 1 159 ? -14.219 7.603 7.526 1.00 97.81 159 SER A N 1
ATOM 1280 C CA . SER A 1 159 ? -14.487 7.293 6.112 1.00 97.81 159 SER A CA 1
ATOM 1281 C C . SER A 1 159 ? -14.897 5.840 5.856 1.00 97.81 159 SER A C 1
ATOM 1283 O O . SER A 1 159 ? -15.405 5.520 4.780 1.00 97.81 159 SER A O 1
ATOM 1285 N N . LYS A 1 160 ? -14.604 4.943 6.801 1.00 97.1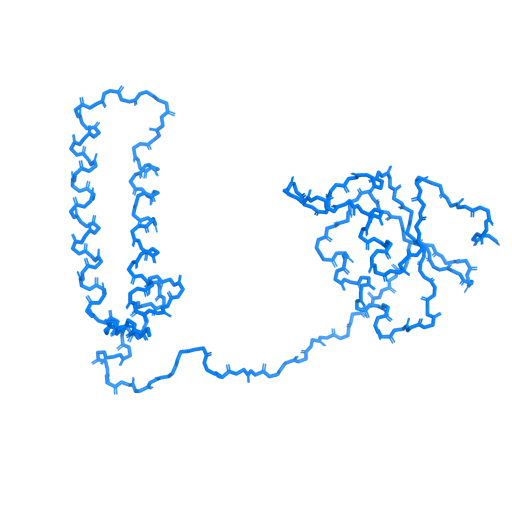9 160 LYS A N 1
ATOM 1286 C CA . LYS A 1 160 ? -14.930 3.516 6.744 1.00 97.19 160 LYS A CA 1
ATOM 1287 C C . LYS A 1 160 ? -16.053 3.135 7.704 1.00 97.19 160 LYS A C 1
ATOM 1289 O O . LYS A 1 160 ? -16.430 1.969 7.714 1.00 97.19 160 LYS A O 1
ATOM 1294 N N . GLY A 1 161 ? -16.598 4.101 8.444 1.00 96.00 161 GLY A N 1
ATOM 1295 C CA . GLY A 1 161 ? -17.689 3.930 9.395 1.00 96.00 161 GLY A CA 1
ATOM 1296 C C . GLY A 1 161 ? -17.307 3.153 10.654 1.00 96.00 161 GLY A C 1
ATOM 1297 O O . GLY A 1 161 ? -18.168 2.464 11.195 1.00 96.00 161 GLY A O 1
ATOM 1298 N N . PHE A 1 162 ? -16.037 3.157 11.065 1.00 97.38 162 PHE A N 1
ATOM 1299 C CA . PHE A 1 162 ? -15.622 2.568 12.343 1.00 97.38 162 PHE A CA 1
ATOM 1300 C C . PHE A 1 162 ? -15.834 3.568 13.477 1.00 97.38 162 PHE A C 1
ATOM 1302 O O . PHE A 1 162 ? -15.488 4.740 13.329 1.00 97.38 162 PHE A O 1
ATOM 1309 N N . LEU A 1 163 ? -16.335 3.083 14.614 1.00 97.12 163 LEU A N 1
ATOM 1310 C CA . LEU A 1 163 ? -16.287 3.828 15.868 1.00 97.12 163 LEU A CA 1
ATOM 1311 C C . LEU A 1 163 ? -14.825 3.952 16.300 1.00 97.12 163 LEU A C 1
ATOM 1313 O O . LEU A 1 163 ? -14.047 3.004 16.149 1.00 97.12 163 LEU A O 1
ATOM 1317 N N . TRP A 1 164 ? -14.429 5.112 16.813 1.00 98.38 164 TRP A N 1
ATOM 1318 C CA . TRP A 1 164 ? -13.080 5.300 17.327 1.00 98.38 164 TRP A CA 1
ATOM 1319 C C . TRP A 1 164 ? -13.015 6.366 18.418 1.00 98.38 164 TRP A C 1
ATOM 1321 O O . TRP A 1 164 ? -13.887 7.226 18.507 1.00 98.38 164 TRP A O 1
ATOM 1331 N N . SER A 1 165 ? -11.955 6.315 19.221 1.00 98.19 165 SER A N 1
ATOM 1332 C CA . SER A 1 165 ? -11.679 7.278 20.287 1.00 98.19 165 SER A CA 1
ATOM 1333 C C . SER A 1 165 ? -10.182 7.605 20.399 1.00 98.19 165 SER A C 1
ATOM 1335 O O . SER A 1 165 ? -9.327 6.925 19.818 1.00 98.19 165 SER A O 1
ATOM 1337 N N . ASP A 1 166 ? -9.857 8.684 21.119 1.00 97.88 166 ASP A N 1
ATOM 1338 C CA . ASP A 1 166 ? -8.481 9.097 21.428 1.00 97.88 166 ASP A CA 1
ATOM 1339 C C . ASP A 1 166 ? -8.088 8.604 22.828 1.00 97.88 166 ASP A C 1
ATOM 1341 O O . ASP A 1 166 ? -8.627 9.076 23.826 1.00 97.88 166 ASP A O 1
ATOM 1345 N N . LYS A 1 167 ? -7.129 7.674 22.895 1.00 97.00 167 LYS A N 1
ATOM 1346 C CA . LYS A 1 167 ? -6.468 7.096 24.086 1.00 97.00 167 LYS A CA 1
ATOM 1347 C C . LYS A 1 167 ? -7.328 6.314 25.075 1.00 97.00 167 LYS A C 1
ATOM 1349 O O . LYS A 1 167 ? -6.788 5.406 25.702 1.00 97.00 167 LYS A O 1
ATOM 1354 N N . THR A 1 168 ? -8.605 6.631 25.237 1.00 97.38 168 THR A N 1
ATOM 1355 C CA . THR A 1 168 ? -9.476 6.022 26.251 1.00 97.38 168 THR A CA 1
ATOM 1356 C C . THR A 1 168 ? -10.728 5.423 25.632 1.00 97.38 168 THR A C 1
ATOM 1358 O O . THR A 1 168 ? -11.198 5.883 24.592 1.00 97.38 168 THR A O 1
ATOM 1361 N N . VAL A 1 169 ? -11.273 4.395 26.280 1.00 97.31 169 VAL A N 1
ATOM 1362 C CA . VAL A 1 169 ? -12.595 3.856 25.946 1.00 97.31 169 VAL A CA 1
ATOM 1363 C C . VAL A 1 169 ? -13.647 4.874 26.410 1.00 97.31 169 VAL A C 1
ATOM 1365 O O . VAL A 1 169 ? -13.593 5.269 27.575 1.00 97.31 169 VAL A O 1
ATOM 1368 N N . PRO A 1 170 ? -14.530 5.363 25.527 1.00 96.50 170 PRO A N 1
ATOM 1369 C CA . PRO A 1 170 ? -15.625 6.249 25.911 1.00 96.50 170 PRO A CA 1
ATOM 1370 C C . PRO A 1 170 ? -16.676 5.533 26.771 1.00 96.50 170 PRO A C 1
ATOM 1372 O O . PRO A 1 170 ? -16.876 4.331 26.613 1.00 96.50 170 PRO A O 1
ATOM 1375 N N . GLU A 1 171 ? -17.373 6.276 27.635 1.00 95.44 171 GLU A N 1
ATOM 1376 C CA . GLU A 1 171 ? -18.413 5.724 28.520 1.00 95.44 171 GLU A CA 1
ATOM 1377 C C . GLU A 1 171 ? -19.574 5.121 27.720 1.00 95.44 171 GLU A C 1
ATOM 1379 O O . GLU A 1 171 ? -20.137 4.109 28.106 1.00 95.44 171 GLU A O 1
ATOM 1384 N N . GLU A 1 172 ? -19.895 5.680 26.551 1.00 94.38 172 GLU A N 1
ATOM 1385 C CA . GLU A 1 172 ? -20.959 5.175 25.680 1.00 94.38 172 GLU A CA 1
ATOM 1386 C C . GLU A 1 172 ? -20.682 3.788 25.065 1.00 94.38 172 GLU A C 1
ATOM 1388 O O . GLU A 1 172 ? -21.529 3.264 24.338 1.00 94.38 172 GLU A O 1
ATOM 1393 N N . TRP A 1 173 ? -19.489 3.222 25.277 1.00 94.38 173 TRP A N 1
ATOM 1394 C CA . TRP A 1 173 ? -19.131 1.862 24.852 1.00 94.38 173 TRP A CA 1
ATOM 1395 C C . TRP A 1 173 ? -19.195 0.835 25.992 1.00 94.38 173 TRP A C 1
ATOM 1397 O O . TRP A 1 173 ? -19.012 -0.351 25.712 1.00 94.38 173 TRP A O 1
ATOM 1407 N N . LEU A 1 174 ? -19.383 1.278 27.240 1.00 91.19 174 LEU A N 1
ATOM 1408 C CA . LEU A 1 174 ? -19.432 0.443 28.446 1.00 91.19 174 LEU A CA 1
ATOM 1409 C C . LEU A 1 174 ? -20.874 0.047 28.791 1.00 91.19 174 LEU A C 1
ATOM 1411 O O . LEU A 1 174 ? -21.030 -1.068 29.337 1.00 91.19 174 LEU A O 1
#

Secondary structure (DSSP, 8-state):
-PPPPPPPHHHHHHHHHHHHHHHHHHHHHHHHHS---SS-HHHHHHHHHHHHHHHHHHHTT-S-HHHHHHHHHHHHTT----SS------PPPP-----SEE-SS-EEEEES---HHHHHHHHHHHHH-TT--EEEEES-TTSBSSTT-S-BHHHHHHHHT-EEEESS--GGG-

Sequence (174 aa):
MKKKRLLKATTVVKKWEAAVDKLKKQLTEKCKKTHIVGRPKSMMISKACSRLAKTYAKMAGMKSMGEVKCAADLERRKIPFTYETTTVEYQHKVQHYTPDFDLKDIYIEYKGKLDYETRKKLLAVRATNPDMKIGIVFEKPNNKITKGSKTTYGKWADSKGFLWSDKTVPEEWL

Radius of gyration: 25.98 Å; chains: 1; bounding box: 60×35×61 Å

pLDDT: mean 92.36, std 9.67, range [43.44, 98.56]